Protein AF-A0A6C0DNF0-F1 (afdb_monomer)

Mean predicted aligned error: 6.74 Å

Foldseek 3Di:
DVVVVVVVVVVVVVVVVVVVVVVVVVVVVVVLVCLQPPKAAFDPVLCVVVVDGIDRVVVVCVVVVVVQVVVVQQPPVSQWGQAAPCLVLQVHDHRDIDGPVRVSVSVVNGRDD

Structure (mmCIF, N/CA/C/O backbone):
data_AF-A0A6C0DNF0-F1
#
_entry.id   AF-A0A6C0DNF0-F1
#
loop_
_atom_site.group_PDB
_atom_site.id
_atom_site.type_symbol
_atom_site.label_atom_id
_atom_site.label_alt_id
_atom_site.label_comp_id
_atom_site.l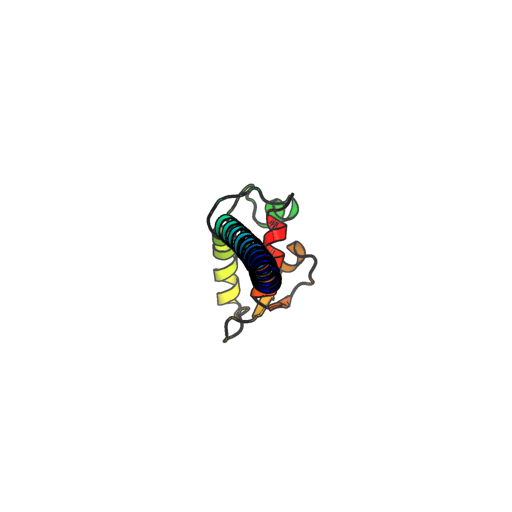abel_asym_id
_atom_site.label_entity_id
_atom_site.label_seq_id
_atom_site.pdbx_PDB_ins_code
_atom_site.Cartn_x
_atom_site.Cartn_y
_atom_site.Cartn_z
_atom_site.occupancy
_atom_site.B_iso_or_equiv
_atom_site.auth_seq_id
_atom_site.auth_comp_id
_atom_site.auth_asym_id
_atom_site.auth_atom_id
_atom_site.pdbx_PDB_model_num
ATOM 1 N N . MET A 1 1 ? 33.829 -8.213 -42.648 1.00 65.50 1 MET A N 1
ATOM 2 C CA . MET A 1 1 ? 33.446 -6.850 -42.214 1.00 65.50 1 MET A CA 1
ATOM 3 C C . MET A 1 1 ? 31.940 -6.759 -41.966 1.00 65.50 1 MET A C 1
ATOM 5 O O . MET A 1 1 ? 31.560 -6.373 -40.872 1.00 65.50 1 MET A O 1
ATOM 9 N N . GLU A 1 2 ? 31.092 -7.235 -42.884 1.00 77.88 2 GLU A N 1
ATOM 10 C CA . GLU A 1 2 ? 29.622 -7.274 -42.710 1.00 77.88 2 GLU A CA 1
ATOM 11 C C . GLU A 1 2 ? 29.136 -8.085 -41.496 1.00 77.88 2 GLU A C 1
ATOM 13 O O . GLU A 1 2 ? 28.321 -7.593 -40.725 1.00 77.88 2 GLU A O 1
ATOM 18 N N . GLN A 1 3 ? 29.686 -9.280 -41.244 1.00 78.19 3 GLN A N 1
ATOM 19 C CA . GLN A 1 3 ? 29.299 -10.083 -40.069 1.00 78.19 3 GLN A CA 1
ATOM 20 C C . GLN A 1 3 ? 29.643 -9.419 -38.724 1.00 78.19 3 GLN A C 1
ATOM 22 O O . GLN A 1 3 ? 28.953 -9.633 -37.732 1.00 78.19 3 GLN A O 1
ATOM 27 N N . LEU A 1 4 ? 30.715 -8.620 -38.677 1.00 79.00 4 LEU A N 1
ATOM 28 C CA . LEU A 1 4 ? 31.091 -7.857 -37.482 1.00 79.00 4 LEU A CA 1
ATOM 29 C C . LEU A 1 4 ? 30.128 -6.685 -37.260 1.00 79.00 4 LEU A C 1
ATOM 31 O O . LEU A 1 4 ? 29.721 -6.444 -36.128 1.00 79.00 4 LEU A O 1
ATOM 35 N N . LEU A 1 5 ? 29.716 -6.013 -38.338 1.00 79.94 5 LEU A N 1
ATOM 36 C CA . LEU A 1 5 ? 28.721 -4.939 -38.297 1.00 79.94 5 LEU A CA 1
ATOM 37 C C . LEU A 1 5 ? 27.336 -5.452 -37.879 1.00 79.94 5 LEU A C 1
ATOM 39 O O . LEU A 1 5 ? 26.699 -4.834 -37.033 1.00 79.94 5 LEU A O 1
ATOM 43 N N . GLN A 1 6 ? 26.898 -6.609 -38.385 1.00 81.81 6 GLN A N 1
ATOM 44 C CA . GLN 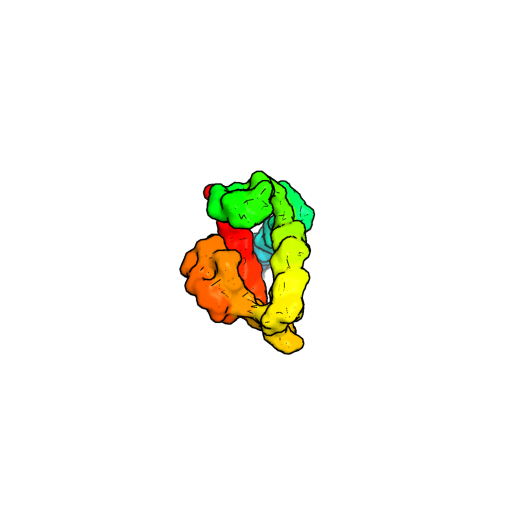A 1 6 ? 25.639 -7.236 -37.958 1.00 81.81 6 GLN A CA 1
ATOM 45 C C . GLN A 1 6 ? 25.653 -7.626 -36.476 1.00 81.81 6 GLN A C 1
ATOM 47 O O . GLN A 1 6 ? 24.694 -7.341 -35.764 1.00 81.81 6 GLN A O 1
ATOM 52 N N . LYS A 1 7 ? 26.750 -8.220 -35.986 1.00 81.06 7 LYS A N 1
ATOM 53 C CA . LYS A 1 7 ? 26.893 -8.552 -34.558 1.00 81.06 7 LYS A CA 1
ATOM 54 C C . LYS A 1 7 ? 26.900 -7.305 -33.672 1.00 81.06 7 LYS A C 1
ATOM 56 O O . LYS A 1 7 ? 26.272 -7.315 -32.620 1.00 81.06 7 LYS A O 1
ATOM 61 N N . ALA A 1 8 ? 27.574 -6.237 -34.099 1.00 80.94 8 ALA A N 1
ATOM 62 C CA . ALA A 1 8 ? 27.592 -4.970 -33.370 1.00 80.94 8 ALA A CA 1
ATOM 63 C C . ALA A 1 8 ? 26.210 -4.292 -33.344 1.00 80.94 8 ALA A C 1
ATOM 65 O O . ALA A 1 8 ? 25.807 -3.778 -32.305 1.00 80.94 8 ALA A O 1
ATOM 66 N N . SER A 1 9 ? 25.468 -4.335 -34.458 1.00 84.62 9 SER A N 1
ATOM 67 C CA . SER A 1 9 ? 24.098 -3.811 -34.539 1.00 84.62 9 SER A CA 1
ATOM 68 C C . SER A 1 9 ? 23.158 -4.564 -33.602 1.00 84.62 9 SER A C 1
ATOM 7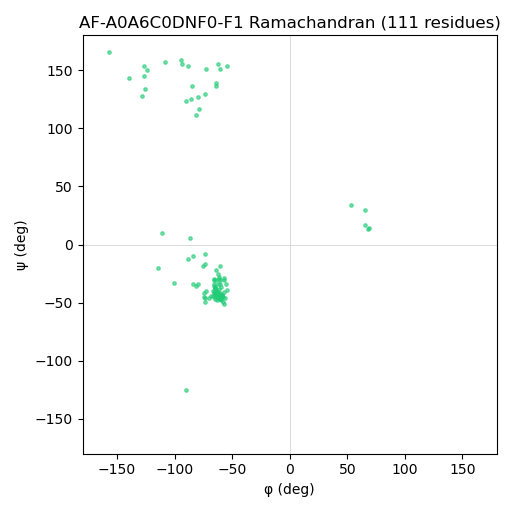0 O O . SER A 1 9 ? 22.449 -3.945 -32.816 1.00 84.62 9 SER A O 1
ATOM 72 N N . HIS A 1 10 ? 23.207 -5.897 -33.631 1.00 83.06 10 HIS A N 1
ATOM 73 C CA . HIS A 1 10 ? 22.383 -6.737 -32.769 1.00 83.06 10 HIS A CA 1
ATOM 74 C C . HIS A 1 10 ? 22.682 -6.505 -31.281 1.00 83.06 10 HIS A C 1
ATOM 76 O O . HIS A 1 10 ? 21.770 -6.274 -30.494 1.00 83.06 10 HIS A O 1
ATOM 82 N N . LEU A 1 11 ? 23.965 -6.451 -30.906 1.00 89.31 11 LEU A N 1
ATOM 83 C CA . LEU A 1 11 ? 24.370 -6.145 -29.533 1.00 89.31 11 LEU A CA 1
ATOM 84 C C . LEU A 1 11 ? 23.897 -4.748 -29.088 1.00 89.31 11 LEU A C 1
ATOM 86 O O . LEU A 1 11 ? 23.487 -4.566 -27.945 1.00 89.31 11 LEU A O 1
ATOM 90 N N . SER A 1 12 ? 23.930 -3.753 -29.981 1.00 89.94 12 SER A N 1
ATOM 91 C CA . SER A 1 12 ? 23.422 -2.409 -29.678 1.00 89.94 12 SER A CA 1
ATOM 92 C C . SER A 1 12 ? 21.913 -2.398 -29.432 1.00 89.94 12 SER A C 1
ATOM 94 O O . SER A 1 12 ? 21.446 -1.641 -28.580 1.00 89.94 12 SER A O 1
ATOM 96 N N . GLU A 1 13 ? 21.146 -3.201 -30.168 1.00 91.69 13 GLU A N 1
ATOM 97 C CA . GLU A 1 13 ? 19.702 -3.338 -29.960 1.00 91.69 13 GLU A CA 1
ATOM 98 C C . GLU A 1 13 ? 19.403 -3.997 -28.612 1.00 91.69 13 GLU A C 1
ATOM 100 O O . GLU A 1 13 ? 18.579 -3.487 -27.852 1.00 91.69 13 GLU A O 1
ATOM 105 N N . GLU A 1 14 ? 20.127 -5.064 -28.268 1.00 89.62 14 GLU A N 1
ATOM 106 C CA . GLU A 1 14 ? 19.999 -5.735 -26.972 1.00 89.62 14 GLU A CA 1
ATOM 107 C C . GLU A 1 14 ? 20.318 -4.789 -25.806 1.00 89.62 14 GLU A C 1
ATOM 109 O O . GLU A 1 14 ? 19.541 -4.690 -24.853 1.00 89.62 14 GLU A O 1
ATOM 114 N N . ILE A 1 15 ? 21.414 -4.027 -25.900 1.00 91.19 15 ILE A N 1
ATOM 115 C CA . ILE A 1 15 ? 21.784 -3.023 -24.891 1.00 91.19 15 ILE A CA 1
ATOM 116 C C . ILE A 1 15 ? 20.692 -1.955 -24.764 1.00 91.19 15 ILE A C 1
ATOM 118 O O . ILE A 1 15 ? 20.335 -1.570 -23.649 1.00 91.19 15 ILE A O 1
ATOM 122 N N . LEU A 1 16 ? 20.123 -1.491 -25.880 1.00 91.75 16 LEU A N 1
ATOM 123 C CA . LEU A 1 16 ? 19.048 -0.501 -25.857 1.00 91.75 16 LEU A CA 1
ATOM 124 C C . LEU A 1 16 ? 17.776 -1.056 -25.198 1.00 91.75 16 LEU A C 1
ATOM 126 O O . LEU A 1 16 ? 17.128 -0.348 -24.424 1.00 91.75 16 LEU A O 1
ATOM 130 N N . CYS A 1 17 ? 17.421 -2.311 -25.475 1.00 89.44 17 CYS A N 1
ATOM 131 C CA . CYS A 1 17 ? 16.302 -2.994 -24.828 1.00 89.44 17 CYS A CA 1
ATOM 132 C C . CYS A 1 17 ? 16.508 -3.104 -23.312 1.00 89.44 17 CYS A C 1
ATOM 134 O O . CYS A 1 17 ? 15.610 -2.744 -22.548 1.00 89.44 17 CYS A O 1
ATOM 136 N N . LEU A 1 18 ? 17.699 -3.517 -22.872 1.00 89.25 18 LEU A N 1
ATOM 137 C CA . LEU A 1 18 ? 18.040 -3.605 -21.450 1.00 89.25 18 LEU A CA 1
ATOM 138 C C . LEU A 1 18 ? 18.024 -2.234 -20.764 1.00 89.25 18 LEU A C 1
ATOM 140 O O . LEU A 1 18 ? 17.512 -2.112 -19.649 1.00 89.25 18 LEU A O 1
ATOM 144 N N . ALA A 1 19 ? 18.529 -1.192 -21.428 1.00 88.06 19 ALA A N 1
ATOM 145 C CA . ALA A 1 19 ? 18.521 0.169 -20.900 1.00 88.06 19 ALA A CA 1
ATOM 146 C C . ALA A 1 19 ? 17.091 0.699 -20.713 1.00 88.06 19 ALA A C 1
ATOM 148 O O . ALA A 1 19 ? 16.779 1.266 -19.667 1.00 88.06 19 ALA A O 1
ATOM 149 N N . LYS A 1 20 ? 16.197 0.460 -21.683 1.00 88.25 20 LYS A N 1
ATOM 150 C CA . LYS A 1 20 ? 14.777 0.839 -21.582 1.00 88.25 20 LYS A CA 1
ATOM 151 C C . LYS A 1 20 ? 14.063 0.102 -20.450 1.00 88.25 20 LYS A C 1
ATOM 153 O O . LYS A 1 20 ? 13.356 0.738 -19.675 1.00 88.25 20 LYS A O 1
ATOM 158 N N . ALA A 1 21 ? 14.273 -1.210 -20.327 1.00 87.19 21 ALA A N 1
ATOM 159 C CA . ALA A 1 21 ? 13.696 -1.999 -19.240 1.00 87.19 21 ALA A CA 1
ATOM 160 C C . ALA A 1 21 ? 14.185 -1.512 -17.865 1.00 87.19 21 ALA A C 1
ATOM 162 O O . ALA A 1 21 ? 13.383 -1.297 -16.960 1.00 87.19 21 ALA A O 1
ATOM 163 N N . SER A 1 22 ? 15.489 -1.256 -17.733 1.00 85.06 22 SER A N 1
ATOM 164 C CA . SER A 1 22 ? 16.083 -0.739 -16.492 1.00 85.06 22 SER A CA 1
ATOM 165 C C . SER A 1 22 ? 15.552 0.649 -16.133 1.00 85.06 22 SER A C 1
ATOM 167 O O . SER A 1 22 ? 15.286 0.923 -14.966 1.00 85.06 22 SER A O 1
ATOM 169 N N . TYR A 1 23 ? 15.366 1.519 -17.129 1.00 84.25 23 TYR A N 1
ATOM 170 C CA . TYR A 1 23 ? 14.789 2.845 -16.921 1.00 84.25 23 TYR A CA 1
ATOM 171 C C . TYR A 1 23 ? 13.328 2.772 -16.460 1.00 84.25 23 TYR A C 1
ATOM 173 O O . TYR A 1 23 ? 12.958 3.470 -15.522 1.00 84.25 23 TYR A O 1
ATOM 181 N N . SER A 1 24 ? 12.521 1.884 -17.051 1.00 83.94 24 SER A N 1
ATOM 182 C CA . SER A 1 24 ? 11.141 1.646 -16.604 1.00 83.94 24 SER A CA 1
ATOM 183 C C . SER A 1 24 ? 11.097 1.218 -15.137 1.00 83.94 24 SER A C 1
ATOM 185 O O . SER A 1 24 ? 10.399 1.837 -14.344 1.00 83.94 24 SER A O 1
ATOM 187 N N . LEU A 1 25 ? 11.914 0.230 -14.755 1.00 79.94 25 LEU A N 1
ATOM 188 C CA . LEU A 1 25 ? 12.002 -0.235 -13.367 1.00 79.94 25 LEU A CA 1
ATOM 189 C C . LEU A 1 25 ? 12.438 0.877 -12.405 1.00 79.94 25 LEU A C 1
ATOM 191 O O . LEU A 1 25 ? 11.974 0.932 -11.267 1.00 79.94 25 LEU A O 1
ATOM 195 N N . TYR A 1 26 ? 13.338 1.760 -12.845 1.00 83.25 26 TYR A N 1
ATOM 196 C CA . TYR A 1 26 ? 13.753 2.919 -12.061 1.00 83.25 26 TYR A CA 1
ATOM 197 C C . TYR A 1 26 ? 12.602 3.907 -11.840 1.00 83.25 26 TYR A C 1
ATOM 199 O O . TYR A 1 26 ? 12.407 4.350 -10.708 1.00 83.25 26 TYR A O 1
ATOM 207 N N . GLU A 1 27 ? 11.844 4.249 -12.884 1.00 84.00 27 GLU A N 1
ATOM 208 C CA . GLU A 1 27 ? 10.698 5.157 -12.755 1.00 84.00 27 GLU A CA 1
ATOM 209 C C . GLU A 1 27 ? 9.593 4.536 -11.887 1.00 84.00 27 GLU A C 1
ATOM 211 O O . GLU A 1 27 ? 9.094 5.215 -10.992 1.00 84.00 27 GLU A O 1
ATOM 216 N N . ASP A 1 28 ? 9.309 3.237 -12.032 1.00 79.56 28 ASP A N 1
ATOM 217 C CA . ASP A 1 28 ? 8.354 2.518 -11.175 1.00 79.56 28 ASP A CA 1
ATOM 218 C C . ASP A 1 28 ? 8.794 2.551 -9.701 1.00 79.56 28 ASP A C 1
ATOM 220 O O . ASP A 1 28 ? 8.010 2.866 -8.800 1.00 79.56 28 ASP A O 1
ATOM 224 N N . ALA A 1 29 ? 10.077 2.282 -9.434 1.00 79.44 29 ALA A N 1
ATOM 225 C CA . ALA A 1 29 ? 10.638 2.330 -8.085 1.00 79.44 29 ALA A CA 1
ATOM 226 C C . ALA A 1 29 ? 10.608 3.750 -7.497 1.00 79.44 29 ALA A C 1
ATOM 228 O O . ALA A 1 29 ? 10.371 3.934 -6.299 1.00 79.44 29 ALA A O 1
ATOM 229 N N . LYS A 1 30 ? 10.841 4.765 -8.331 1.00 82.38 30 LYS A N 1
ATOM 230 C CA . LYS A 1 30 ? 10.775 6.175 -7.949 1.00 82.38 30 LYS A CA 1
ATOM 231 C C . LYS A 1 30 ? 9.342 6.604 -7.643 1.00 82.38 30 LYS A C 1
ATOM 233 O O . LYS A 1 30 ? 9.135 7.245 -6.617 1.00 82.38 30 LYS A O 1
ATOM 238 N N . GLU A 1 31 ? 8.360 6.222 -8.458 1.00 81.19 31 GLU A N 1
ATOM 239 C CA . GLU A 1 31 ? 6.937 6.472 -8.192 1.00 81.19 31 GLU A CA 1
ATOM 240 C C . GLU A 1 31 ? 6.512 5.820 -6.871 1.00 81.19 31 GLU A C 1
ATOM 242 O O . GLU A 1 31 ? 5.951 6.487 -6.002 1.00 81.19 31 GLU A O 1
ATOM 247 N N . CYS A 1 32 ? 6.871 4.550 -6.668 1.00 80.69 32 CYS A N 1
ATOM 248 C CA . CYS A 1 32 ? 6.617 3.819 -5.427 1.00 80.69 32 CYS A CA 1
ATOM 249 C C . CYS A 1 32 ? 7.211 4.539 -4.205 1.00 80.69 32 CYS A C 1
ATOM 251 O O . CYS A 1 32 ? 6.542 4.734 -3.184 1.00 80.69 32 CYS A O 1
ATOM 253 N N . ARG A 1 33 ? 8.463 5.000 -4.313 1.00 83.19 33 ARG A N 1
ATOM 254 C CA . ARG A 1 33 ? 9.110 5.793 -3.262 1.00 83.19 33 ARG A CA 1
ATOM 255 C C . ARG A 1 33 ? 8.357 7.096 -3.001 1.00 83.19 33 ARG A C 1
ATOM 257 O O . ARG A 1 33 ? 8.116 7.420 -1.841 1.00 83.19 33 ARG A O 1
ATOM 264 N N . ASN A 1 34 ? 7.975 7.818 -4.050 1.00 87.88 34 ASN A N 1
ATOM 265 C CA . ASN A 1 34 ? 7.282 9.095 -3.926 1.00 87.88 34 ASN A CA 1
ATOM 266 C C . ASN A 1 34 ? 5.906 8.928 -3.276 1.00 87.88 34 ASN A C 1
ATOM 268 O O . ASN A 1 34 ? 5.557 9.716 -2.406 1.00 87.88 34 ASN A O 1
ATOM 272 N N . LEU A 1 35 ? 5.145 7.887 -3.618 1.00 87.25 35 LEU A N 1
ATOM 273 C CA . LEU A 1 35 ? 3.870 7.579 -2.958 1.00 87.25 35 LEU A CA 1
ATOM 274 C C . LEU A 1 35 ? 4.056 7.189 -1.485 1.00 87.25 35 LEU A C 1
ATOM 276 O O . LEU A 1 35 ? 3.196 7.463 -0.645 1.00 87.25 35 LEU A O 1
ATOM 280 N N . TYR A 1 36 ? 5.194 6.574 -1.150 1.00 89.19 36 TYR A N 1
ATOM 281 C CA . TYR A 1 36 ? 5.530 6.251 0.231 1.00 89.19 36 TYR A CA 1
ATOM 282 C C . TYR A 1 36 ? 5.859 7.487 1.070 1.00 89.19 36 TYR A C 1
ATOM 284 O O . TYR A 1 36 ? 5.355 7.603 2.186 1.00 89.19 36 TYR A O 1
ATOM 292 N N . THR A 1 37 ? 6.683 8.405 0.556 1.00 89.50 37 THR A N 1
ATOM 293 C CA . THR A 1 37 ? 7.226 9.519 1.352 1.00 89.50 37 THR A CA 1
ATOM 294 C C . THR A 1 37 ? 6.518 10.854 1.157 1.00 89.50 37 THR A C 1
ATOM 296 O O . THR A 1 37 ? 6.455 11.646 2.094 1.00 89.50 37 THR A O 1
ATOM 299 N N . GLU A 1 38 ? 6.015 11.141 -0.039 1.00 93.00 38 GLU A N 1
ATOM 300 C CA . GLU A 1 38 ? 5.416 12.435 -0.374 1.00 93.00 38 GLU A CA 1
ATOM 301 C C . GLU A 1 38 ? 3.900 12.415 -0.164 1.00 93.00 38 GLU A C 1
ATOM 303 O O . GLU A 1 38 ? 3.259 11.366 -0.166 1.00 93.00 38 GLU A O 1
ATOM 308 N N . THR A 1 39 ? 3.320 13.590 0.067 1.00 93.75 39 THR A N 1
ATOM 309 C CA . THR A 1 39 ? 1.882 13.732 0.308 1.00 93.75 39 THR A CA 1
ATOM 310 C C . THR A 1 39 ? 1.133 13.852 -1.012 1.00 93.75 39 THR A C 1
ATOM 312 O O . THR A 1 39 ? 1.410 14.757 -1.795 1.00 93.75 39 THR A O 1
ATOM 315 N N . HIS A 1 40 ? 0.140 12.986 -1.213 1.00 93.94 40 HIS A N 1
ATOM 316 C CA . HIS A 1 40 ? -0.674 12.915 -2.426 1.00 93.94 40 HIS A CA 1
ATOM 317 C C . HIS A 1 40 ? -2.168 12.981 -2.093 1.00 93.94 40 HIS A C 1
ATOM 319 O O . HIS A 1 40 ? -2.571 12.606 -0.985 1.00 93.94 40 HIS A O 1
ATOM 325 N N . PRO A 1 41 ? -3.012 13.452 -3.025 1.00 94.50 41 PRO A N 1
ATOM 326 C CA . PRO A 1 41 ? -4.456 13.414 -2.854 1.00 94.50 41 PRO A CA 1
ATOM 327 C C . PRO A 1 41 ? -4.971 11.976 -2.774 1.00 94.50 41 PRO A C 1
ATOM 329 O O . PRO A 1 41 ? -4.579 11.112 -3.551 1.00 94.50 41 PRO A O 1
ATOM 332 N N . LEU A 1 42 ? -5.887 11.741 -1.836 1.00 95.00 42 LEU A N 1
ATOM 333 C CA . LEU A 1 42 ? -6.540 10.445 -1.660 1.00 95.00 42 LEU A CA 1
ATOM 334 C C . LEU A 1 42 ? -7.803 10.316 -2.525 1.00 95.00 42 LEU A C 1
ATOM 336 O O . LEU A 1 42 ? -8.489 11.308 -2.815 1.00 95.00 42 LEU A O 1
ATOM 340 N N . THR A 1 4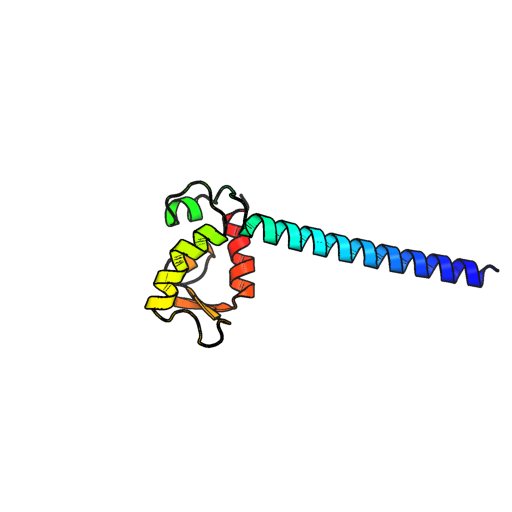3 ? -8.164 9.082 -2.878 1.00 94.56 43 THR A N 1
ATOM 341 C CA . THR A 1 43 ? -9.470 8.773 -3.480 1.00 94.56 43 THR A CA 1
ATOM 342 C C . THR A 1 43 ? -10.616 9.106 -2.514 1.00 94.56 43 THR A C 1
ATOM 344 O O . THR A 1 43 ? -10.414 9.117 -1.298 1.00 94.56 43 THR A O 1
ATOM 347 N N . PRO A 1 44 ? -11.847 9.368 -2.998 1.00 94.69 44 PRO A N 1
ATOM 348 C CA . PRO A 1 44 ? -12.979 9.699 -2.127 1.00 94.69 44 PRO A CA 1
ATOM 349 C C . PRO A 1 44 ? -13.245 8.666 -1.022 1.00 94.69 44 PRO A C 1
ATOM 351 O O . PRO A 1 44 ? -13.524 9.048 0.113 1.00 94.69 44 PRO A O 1
ATOM 354 N N . ALA A 1 45 ? -13.102 7.372 -1.328 1.00 93.12 45 ALA A N 1
ATOM 355 C CA . ALA A 1 45 ? -13.262 6.299 -0.348 1.00 93.12 45 ALA A CA 1
ATOM 356 C C . ALA A 1 45 ? -12.180 6.357 0.744 1.00 93.12 45 ALA A C 1
ATOM 358 O O . ALA A 1 45 ? -12.495 6.309 1.931 1.00 93.12 45 ALA A O 1
ATOM 359 N N . ALA A 1 46 ? -10.915 6.548 0.356 1.00 94.50 46 ALA A N 1
ATOM 360 C CA . ALA A 1 46 ? -9.815 6.698 1.304 1.00 94.50 46 ALA A CA 1
ATOM 361 C C . ALA A 1 46 ? -9.955 7.975 2.15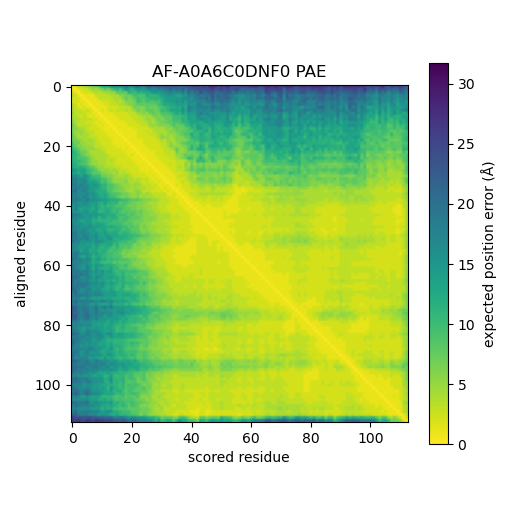3 1.00 94.50 46 ALA A C 1
ATOM 363 O O . ALA A 1 46 ? -9.720 7.936 3.358 1.00 94.50 46 ALA A O 1
ATOM 364 N N . LYS A 1 47 ? -10.419 9.087 1.564 1.00 95.25 47 LYS A N 1
ATOM 365 C CA . LYS A 1 47 ? -10.727 10.327 2.299 1.00 95.25 47 LYS A CA 1
ATOM 366 C C . LYS A 1 47 ? -11.792 10.107 3.367 1.00 95.25 47 LYS A C 1
ATOM 368 O O . LYS A 1 47 ? -11.629 10.573 4.489 1.00 95.25 47 LYS A O 1
ATOM 373 N N . ALA A 1 48 ? -12.867 9.398 3.020 1.00 94.25 48 ALA A N 1
ATOM 374 C CA . ALA A 1 48 ? -13.947 9.092 3.951 1.00 94.25 48 ALA A CA 1
ATOM 375 C C . ALA A 1 48 ? -13.477 8.192 5.105 1.00 94.25 48 ALA A C 1
ATOM 377 O O . ALA A 1 48 ? -13.892 8.402 6.239 1.00 94.25 48 ALA A O 1
ATOM 378 N N . PHE A 1 49 ? -12.589 7.232 4.826 1.00 94.00 49 PHE A N 1
ATOM 379 C CA . PHE A 1 49 ? -12.059 6.314 5.834 1.00 94.00 49 PHE A CA 1
ATOM 380 C C . PHE A 1 49 ? -11.043 6.977 6.776 1.00 94.00 49 PHE A C 1
ATOM 382 O O . PHE A 1 49 ? -11.161 6.862 7.991 1.00 94.00 49 PHE A O 1
ATOM 389 N N . PHE A 1 50 ? -10.053 7.691 6.232 1.00 93.50 50 PHE A N 1
ATOM 390 C CA . PHE A 1 50 ? -8.973 8.288 7.029 1.00 93.50 50 PHE A CA 1
ATOM 391 C C . PHE A 1 50 ? -9.292 9.693 7.558 1.00 93.50 50 PHE A C 1
ATOM 393 O O . PHE A 1 50 ? -8.552 10.214 8.389 1.00 93.50 50 PHE A O 1
ATOM 400 N N . GLY A 1 51 ? -10.353 10.341 7.067 1.00 94.62 51 GLY A N 1
ATOM 401 C CA . GLY A 1 51 ? -10.735 11.697 7.476 1.00 94.62 51 GLY A CA 1
ATOM 402 C C . GLY A 1 51 ? -9.769 12.797 7.018 1.00 94.62 51 GLY A C 1
ATOM 403 O O . GLY A 1 51 ? -9.839 13.921 7.511 1.00 94.62 51 GLY A O 1
ATOM 404 N N . VAL A 1 52 ? -8.864 12.497 6.080 1.00 94.50 52 VAL A N 1
ATOM 405 C CA . VAL A 1 52 ? -7.870 13.439 5.545 1.00 94.50 52 VAL A CA 1
ATOM 406 C C . VAL A 1 52 ? -7.944 13.504 4.025 1.00 94.50 52 VAL A C 1
ATOM 408 O O . VAL A 1 52 ? -8.202 12.509 3.356 1.00 94.50 52 VAL A O 1
ATOM 411 N N . SER A 1 53 ? -7.702 14.688 3.460 1.00 94.19 53 SER A N 1
ATOM 412 C CA . SER A 1 53 ? -7.769 14.893 2.006 1.00 94.19 53 SER A CA 1
ATOM 413 C C . SER A 1 53 ? -6.524 14.404 1.266 1.00 94.19 53 SER A C 1
ATOM 415 O O . SER A 1 53 ? -6.630 13.955 0.123 1.00 94.19 53 SER A O 1
ATOM 417 N N . ASN A 1 54 ? -5.358 14.518 1.903 1.00 95.19 54 ASN A N 1
ATOM 418 C CA . ASN A 1 54 ? -4.062 14.171 1.334 1.00 95.19 54 ASN A CA 1
ATOM 419 C C . ASN A 1 54 ? -3.217 13.465 2.398 1.00 95.19 54 ASN A C 1
ATOM 421 O O . ASN A 1 54 ? -3.270 13.847 3.568 1.00 95.19 54 ASN A O 1
ATOM 425 N N . ALA A 1 55 ? -2.428 12.477 1.992 1.00 95.44 55 ALA A N 1
ATOM 426 C CA . ALA A 1 55 ? -1.493 11.770 2.863 1.00 95.44 55 ALA A CA 1
ATOM 427 C C . ALA A 1 55 ? -0.371 11.130 2.034 1.00 95.44 55 ALA A C 1
ATOM 429 O O . ALA A 1 55 ? -0.491 11.014 0.817 1.00 95.44 55 ALA A O 1
ATOM 430 N N . SER A 1 56 ? 0.708 10.700 2.685 1.00 95.38 56 SER A N 1
ATOM 431 C CA . SER A 1 56 ? 1.630 9.709 2.119 1.00 95.38 56 SER A CA 1
ATOM 432 C C . SER A 1 56 ? 1.238 8.311 2.595 1.00 95.38 56 SER A C 1
ATOM 434 O O . SER A 1 56 ? 0.590 8.169 3.639 1.00 95.38 56 SER A O 1
ATOM 436 N N . LEU A 1 57 ? 1.654 7.256 1.887 1.00 93.62 57 LEU A N 1
ATOM 437 C CA . LEU A 1 57 ? 1.408 5.889 2.361 1.00 93.62 57 LEU A CA 1
ATOM 438 C C . LEU A 1 57 ? 2.080 5.636 3.719 1.00 93.62 57 LEU A C 1
ATOM 440 O O . LEU A 1 57 ? 1.504 4.951 4.562 1.00 93.62 57 LEU A O 1
ATOM 444 N N . GLN A 1 58 ? 3.246 6.234 3.982 1.00 94.75 58 GLN A N 1
ATOM 445 C CA . GLN A 1 58 ? 3.877 6.168 5.300 1.00 94.75 58 GLN A CA 1
ATOM 446 C C . GLN A 1 58 ? 2.960 6.718 6.401 1.00 94.75 58 GLN A C 1
ATOM 448 O O . GLN A 1 58 ? 2.820 6.079 7.444 1.00 94.75 58 GLN A O 1
ATOM 453 N N . THR A 1 59 ? 2.314 7.867 6.180 1.00 94.88 59 THR A N 1
ATOM 454 C CA . THR A 1 59 ? 1.378 8.451 7.150 1.00 94.88 59 THR A CA 1
ATOM 455 C C . THR A 1 59 ? 0.160 7.556 7.361 1.00 94.88 59 THR A C 1
ATOM 457 O O . THR A 1 59 ? -0.224 7.322 8.503 1.00 94.88 59 THR A O 1
ATOM 460 N N . LEU A 1 60 ? -0.415 6.999 6.290 1.00 94.31 60 LEU A N 1
ATOM 461 C CA . LEU A 1 60 ? -1.541 6.064 6.411 1.00 94.31 60 LEU A CA 1
ATOM 462 C C . LEU A 1 60 ? -1.155 4.816 7.218 1.00 94.31 60 LEU A C 1
ATOM 464 O O . LEU A 1 60 ? -1.891 4.390 8.105 1.00 94.31 60 LEU A O 1
ATOM 468 N N . LEU A 1 61 ? 0.033 4.259 6.974 1.00 92.88 61 LEU A N 1
ATOM 469 C CA . LEU A 1 61 ? 0.531 3.109 7.727 1.00 92.88 61 LEU A CA 1
ATOM 470 C C . LEU A 1 61 ? 0.791 3.438 9.194 1.00 92.88 61 LEU A C 1
ATOM 472 O O . LEU A 1 61 ? 0.533 2.600 10.050 1.00 92.88 61 LEU A O 1
ATOM 476 N N . GLN A 1 62 ? 1.262 4.643 9.513 1.00 94.12 62 GLN A N 1
ATOM 477 C CA . GLN A 1 62 ? 1.422 5.077 10.903 1.00 94.12 62 GLN A CA 1
ATOM 478 C C . GLN A 1 62 ? 0.092 5.110 11.668 1.00 94.12 62 GLN A C 1
ATOM 480 O O . GLN A 1 62 ? 0.105 4.901 12.879 1.00 94.12 62 GLN A O 1
ATOM 485 N N . VAL A 1 63 ? -1.034 5.315 10.975 1.00 92.88 63 VAL A N 1
ATOM 486 C CA . VAL A 1 63 ? -2.378 5.227 11.566 1.00 92.88 63 VAL A CA 1
ATOM 487 C C . VAL A 1 63 ? -2.780 3.770 11.811 1.00 92.88 63 VAL A C 1
ATOM 489 O O . VAL A 1 63 ? -3.255 3.451 12.896 1.00 92.88 63 VAL A O 1
ATOM 492 N N . CYS A 1 64 ? -2.562 2.871 10.846 1.00 92.81 64 CYS A N 1
ATOM 493 C CA . CYS A 1 64 ? -3.039 1.485 10.945 1.00 92.81 64 CYS A CA 1
ATOM 494 C C . CYS A 1 64 ? -2.132 0.561 11.781 1.00 92.81 64 CYS A C 1
ATOM 496 O O . CYS A 1 64 ? -2.613 -0.335 12.476 1.00 92.81 64 CYS A O 1
ATOM 498 N N . LEU A 1 65 ? -0.810 0.757 11.716 1.00 93.06 65 LEU A N 1
ATOM 499 C CA . LEU A 1 65 ? 0.181 -0.139 12.323 1.00 93.06 65 LEU A CA 1
ATOM 500 C C . LEU A 1 65 ? 0.009 -0.352 13.837 1.00 93.06 65 LEU A C 1
ATOM 502 O O . LEU A 1 65 ? 0.210 -1.489 14.267 1.00 93.06 65 LEU A O 1
ATOM 506 N N . PRO A 1 66 ? -0.313 0.666 14.663 1.00 94.75 66 PRO A N 1
ATOM 507 C CA . PRO A 1 66 ? -0.545 0.463 16.091 1.00 94.75 66 PRO A CA 1
ATOM 508 C C . PRO A 1 66 ? -1.655 -0.558 16.358 1.00 94.75 66 PRO A C 1
ATOM 510 O O . PRO A 1 66 ? -1.409 -1.546 17.049 1.00 94.75 66 PRO A O 1
ATOM 513 N N . THR A 1 67 ? -2.817 -0.383 15.725 1.00 93.69 67 THR A N 1
ATOM 514 C CA . THR A 1 67 ? -3.964 -1.294 15.844 1.00 93.69 67 THR A CA 1
ATOM 515 C C . THR A 1 67 ? -3.619 -2.693 15.346 1.00 93.69 67 THR A C 1
ATOM 517 O O . THR A 1 67 ? -3.887 -3.680 16.023 1.00 93.69 67 THR A O 1
ATOM 520 N N . TRP A 1 68 ? -2.946 -2.808 14.197 1.00 94.94 68 TRP A N 1
ATOM 521 C CA . TRP A 1 68 ? -2.542 -4.115 13.671 1.00 94.94 68 TRP A CA 1
ATOM 522 C C . TRP A 1 68 ? -1.580 -4.868 14.592 1.00 94.94 68 TRP A C 1
ATOM 524 O O . TRP A 1 68 ? -1.622 -6.097 14.644 1.00 94.94 68 TRP A O 1
ATOM 534 N N . LYS A 1 69 ? -0.705 -4.155 15.308 1.00 93.38 69 LYS A N 1
ATOM 535 C CA . LYS A 1 69 ? 0.209 -4.756 16.286 1.00 93.38 69 LYS A CA 1
ATOM 536 C C . LYS A 1 69 ? -0.518 -5.180 17.554 1.00 93.38 69 LYS A C 1
ATOM 538 O O . LYS A 1 69 ? -0.279 -6.287 18.027 1.00 93.38 69 LYS A O 1
ATOM 543 N N . GLU A 1 70 ? -1.379 -4.316 18.085 1.00 96.00 70 GLU A N 1
ATOM 544 C CA . GLU A 1 70 ? -2.176 -4.593 19.284 1.00 96.00 70 GLU A CA 1
ATOM 545 C C . GLU A 1 70 ? -3.057 -5.832 19.089 1.00 96.00 70 GLU A C 1
ATOM 547 O O . GLU A 1 70 ? -3.077 -6.727 19.931 1.00 96.00 70 GLU A O 1
ATOM 552 N N . GLU A 1 71 ? -3.691 -5.935 17.924 1.00 95.25 71 GLU A N 1
ATOM 553 C CA . GLU A 1 71 ? -4.570 -7.047 17.568 1.00 95.25 71 GLU A CA 1
ATOM 554 C C . GLU A 1 71 ? -3.845 -8.252 16.944 1.00 95.25 71 GLU A C 1
ATOM 556 O O . GLU A 1 71 ? -4.490 -9.196 16.495 1.00 95.25 71 GLU A O 1
ATOM 561 N N . GLN A 1 72 ? -2.508 -8.236 16.884 1.00 95.81 72 GLN A N 1
ATOM 562 C CA . GLN A 1 72 ? -1.696 -9.319 16.306 1.00 95.81 72 GLN A CA 1
ATOM 563 C C . GLN A 1 72 ? -2.101 -9.705 14.868 1.00 95.81 72 GLN A C 1
ATOM 565 O O . GLN A 1 72 ? -1.990 -10.859 14.456 1.00 95.81 72 GLN A O 1
ATOM 570 N N . ARG A 1 73 ? -2.545 -8.727 14.071 1.00 95.44 73 ARG A N 1
ATOM 571 C CA . ARG A 1 73 ? -2.956 -8.920 12.670 1.00 95.44 73 ARG A CA 1
ATOM 572 C C . ARG A 1 73 ? -1.775 -9.137 11.725 1.00 95.44 73 ARG A C 1
ATOM 574 O O . ARG A 1 73 ? -1.962 -9.584 10.598 1.00 95.44 73 ARG A O 1
ATOM 581 N N . ILE A 1 74 ? -0.560 -8.800 12.154 1.00 95.50 74 ILE A N 1
ATOM 582 C CA . ILE A 1 74 ? 0.666 -9.005 11.379 1.00 95.50 74 ILE A CA 1
ATOM 583 C C . ILE A 1 74 ? 1.226 -10.382 11.730 1.00 95.50 74 ILE A C 1
ATOM 585 O O . ILE A 1 74 ? 1.512 -10.664 12.892 1.00 95.50 74 ILE A O 1
ATOM 589 N N . SER A 1 75 ? 1.413 -11.228 10.718 1.00 94.38 75 SER A N 1
ATOM 590 C CA . SER A 1 75 ? 2.046 -12.540 10.896 1.00 94.38 75 SER A CA 1
ATOM 591 C C . SER A 1 75 ? 3.425 -12.438 11.574 1.00 94.38 75 SER A C 1
ATOM 593 O O . SER A 1 75 ? 4.122 -11.437 11.398 1.00 94.38 75 SER A O 1
ATOM 595 N N . PRO A 1 76 ? 3.897 -13.489 12.275 1.00 91.94 76 PRO A N 1
ATOM 596 C CA . PRO A 1 76 ? 5.210 -13.475 12.932 1.00 91.94 76 PRO A CA 1
ATOM 597 C C . PRO A 1 76 ? 6.387 -13.192 11.989 1.00 91.94 76 PRO A C 1
ATOM 599 O O . PRO A 1 76 ? 7.405 -12.648 12.407 1.00 91.94 76 PRO A O 1
ATOM 602 N N . THR A 1 77 ? 6.255 -13.557 10.711 1.00 91.62 77 THR A N 1
ATOM 603 C CA . THR A 1 77 ? 7.256 -13.299 9.665 1.00 91.62 77 THR A CA 1
ATOM 604 C C . THR A 1 77 ? 7.139 -11.903 9.053 1.00 91.62 77 THR A C 1
ATOM 606 O O . THR A 1 77 ? 7.994 -11.512 8.263 1.00 91.62 77 THR A O 1
ATOM 609 N N . GLY A 1 78 ? 6.069 -11.164 9.362 1.00 89.00 78 GLY A N 1
ATOM 610 C CA . GLY A 1 78 ? 5.731 -9.898 8.721 1.00 89.00 78 GLY A CA 1
ATOM 611 C C . GLY A 1 78 ? 5.314 -10.043 7.257 1.00 89.00 78 GLY A C 1
ATOM 612 O O . GLY A 1 78 ? 5.281 -9.048 6.545 1.00 89.00 78 GLY A O 1
ATOM 613 N N . ARG A 1 79 ? 5.038 -11.267 6.783 1.00 91.81 79 ARG A N 1
ATOM 614 C CA . ARG A 1 79 ? 4.761 -11.553 5.368 1.00 91.81 79 ARG A CA 1
ATOM 615 C C . ARG A 1 79 ? 3.312 -11.301 4.977 1.00 91.81 79 ARG A C 1
ATOM 617 O O . ARG A 1 79 ? 3.046 -10.899 3.849 1.00 91.81 79 ARG A O 1
ATOM 624 N N . THR A 1 80 ? 2.395 -11.555 5.899 1.00 95.56 80 THR A N 1
ATOM 625 C CA . THR A 1 80 ? 0.963 -11.326 5.728 1.00 95.56 80 THR A CA 1
ATOM 626 C C . THR A 1 80 ? 0.416 -10.412 6.816 1.00 95.56 80 THR A C 1
ATOM 628 O O . THR A 1 80 ? 0.929 -10.393 7.944 1.00 95.56 80 THR A O 1
ATOM 631 N N . ILE A 1 81 ? -0.620 -9.660 6.454 1.00 95.50 81 ILE A N 1
ATOM 632 C CA . ILE A 1 81 ? -1.381 -8.766 7.325 1.00 95.50 81 ILE A CA 1
ATOM 633 C C . ILE A 1 81 ? -2.860 -9.119 7.167 1.00 95.50 81 ILE A C 1
ATOM 635 O O . ILE A 1 81 ? 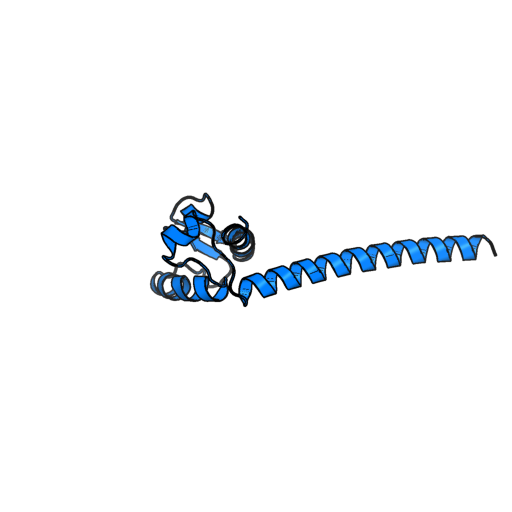-3.367 -9.153 6.045 1.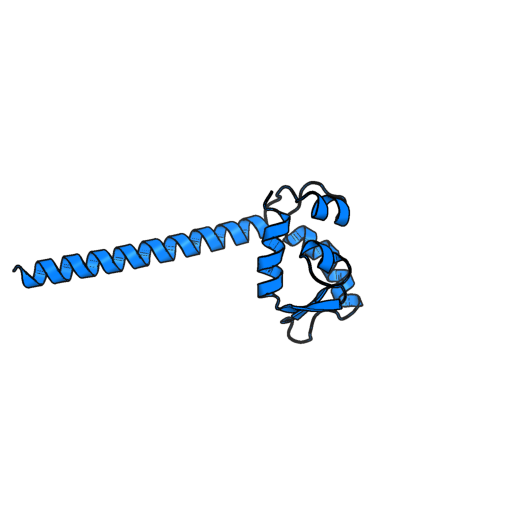00 95.50 81 ILE A O 1
ATOM 639 N N . ARG A 1 82 ? -3.553 -9.356 8.279 1.00 96.38 82 ARG A N 1
ATOM 640 C CA . ARG A 1 82 ? -5.009 -9.487 8.314 1.00 96.38 82 ARG A CA 1
ATOM 641 C C . ARG A 1 82 ? -5.647 -8.107 8.265 1.00 96.38 82 ARG A C 1
ATOM 643 O O . ARG A 1 82 ? -5.439 -7.308 9.175 1.00 96.38 82 ARG A O 1
ATOM 650 N N . LEU A 1 83 ? -6.409 -7.815 7.220 1.00 94.62 83 LEU A N 1
ATOM 651 C CA . LEU A 1 83 ? -7.068 -6.519 7.071 1.00 94.62 83 LEU A CA 1
ATOM 652 C C . LEU A 1 83 ? -8.409 -6.498 7.807 1.00 94.62 83 LEU A C 1
ATOM 654 O O . LEU A 1 83 ? -9.188 -7.442 7.717 1.00 94.62 83 LEU A O 1
ATOM 658 N N . GLY A 1 84 ? -8.687 -5.411 8.520 1.00 93.81 84 GLY A N 1
ATOM 659 C CA . GLY A 1 84 ? -9.973 -5.153 9.164 1.00 93.81 84 GLY A CA 1
ATOM 660 C C . GLY A 1 84 ? -10.932 -4.400 8.245 1.00 93.81 84 GLY A C 1
ATOM 661 O O . GLY A 1 84 ? -11.215 -4.817 7.124 1.00 93.81 84 GLY A O 1
ATOM 662 N N . GLU A 1 85 ? -11.451 -3.269 8.718 1.00 92.25 85 GLU A N 1
ATOM 663 C CA . GLU A 1 85 ? -12.389 -2.438 7.954 1.00 92.25 85 GLU A CA 1
ATOM 664 C C . GLU A 1 85 ? -11.759 -1.804 6.712 1.00 92.25 85 GLU A C 1
ATOM 666 O O . GLU A 1 85 ? -12.428 -1.620 5.691 1.00 92.25 85 GLU A O 1
ATOM 671 N N . GLU A 1 86 ? -10.455 -1.547 6.774 1.00 92.38 86 GLU A N 1
ATOM 672 C CA . GLU A 1 86 ? -9.647 -1.033 5.678 1.00 92.38 86 GLU A CA 1
ATOM 673 C C . GLU A 1 86 ? -9.623 -1.969 4.459 1.00 92.38 86 GLU A C 1
ATOM 675 O O . GLU A 1 86 ? -9.339 -1.513 3.356 1.00 92.38 86 GLU A O 1
ATOM 680 N N . ALA A 1 87 ? -9.984 -3.252 4.613 1.00 93.06 87 ALA A N 1
ATOM 681 C CA . ALA A 1 87 ? -10.123 -4.196 3.500 1.00 93.06 87 ALA A CA 1
ATOM 682 C C . ALA A 1 87 ? -11.092 -3.684 2.416 1.00 93.06 87 ALA A C 1
ATOM 684 O O . ALA A 1 87 ? -10.861 -3.875 1.218 1.00 93.06 87 ALA A O 1
ATOM 685 N N . SER A 1 88 ? -12.134 -2.958 2.837 1.00 92.38 88 SER A N 1
ATOM 686 C CA . SER A 1 88 ? -13.143 -2.378 1.945 1.00 92.38 88 SER A CA 1
ATOM 687 C C . SER A 1 88 ? -12.563 -1.362 0.955 1.00 92.38 88 SER A C 1
ATOM 689 O O . SER A 1 88 ? -13.037 -1.280 -0.178 1.00 92.38 88 SER A O 1
ATOM 691 N N . LEU A 1 89 ? -11.486 -0.656 1.325 1.00 91.94 89 LEU A N 1
ATOM 692 C CA . LEU A 1 89 ? -10.785 0.285 0.442 1.00 91.94 89 LEU A CA 1
ATOM 693 C C . LEU A 1 89 ? -10.156 -0.406 -0.771 1.00 91.94 89 LEU A C 1
ATOM 695 O O . LEU A 1 89 ? -9.898 0.237 -1.787 1.00 91.94 89 LEU A O 1
ATOM 699 N N . PHE A 1 90 ? -9.922 -1.713 -0.668 1.00 90.62 90 PHE A N 1
ATOM 700 C CA . PHE A 1 90 ? -9.270 -2.524 -1.689 1.00 90.62 90 PHE A CA 1
ATOM 701 C C . PHE A 1 90 ? -10.219 -3.521 -2.364 1.00 90.62 90 PHE A C 1
ATOM 703 O O . PHE A 1 90 ? -9.747 -4.415 -3.080 1.00 90.62 90 PHE A O 1
ATOM 710 N N . GLY A 1 91 ? -11.529 -3.398 -2.108 1.00 89.69 91 GLY A N 1
ATOM 711 C CA . GLY A 1 91 ? -12.553 -4.320 -2.602 1.00 89.69 91 GLY A CA 1
ATOM 712 C C . GLY A 1 91 ? -12.427 -5.734 -2.030 1.00 89.69 91 GLY A C 1
ATOM 713 O O . GLY A 1 91 ? -12.746 -6.696 -2.723 1.00 89.69 91 GLY A O 1
ATOM 714 N N . LEU A 1 92 ? -11.902 -5.869 -0.810 1.00 90.38 92 LEU A N 1
ATOM 715 C CA . LEU A 1 92 ? -11.734 -7.145 -0.118 1.00 90.38 92 LEU A CA 1
ATOM 716 C C . LEU A 1 92 ? -12.727 -7.272 1.039 1.00 90.38 92 LEU A C 1
ATOM 718 O O . LEU A 1 92 ? -13.211 -6.276 1.581 1.00 90.38 92 LEU A O 1
ATOM 722 N N . GLU A 1 93 ? -13.002 -8.511 1.437 1.00 91.06 93 GLU A N 1
ATOM 723 C CA . GLU A 1 93 ? -13.789 -8.799 2.633 1.00 91.06 93 GLU A CA 1
ATOM 724 C C . GLU A 1 93 ? -12.979 -8.503 3.904 1.00 91.06 93 GLU A C 1
ATOM 726 O O . GLU A 1 93 ? -11.746 -8.595 3.918 1.00 91.06 93 GLU A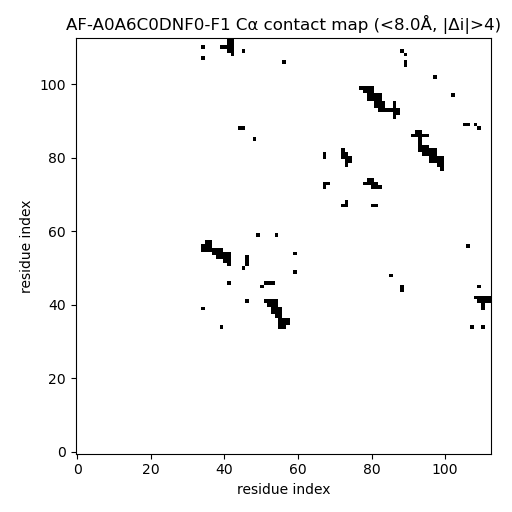 O 1
ATOM 731 N N . LYS A 1 94 ? -13.674 -8.147 4.990 1.00 89.50 94 LYS A N 1
ATOM 732 C CA . LYS A 1 94 ? -13.042 -7.972 6.304 1.00 89.50 94 LYS A CA 1
ATOM 733 C C . LYS A 1 94 ? -12.401 -9.289 6.752 1.00 89.50 94 LYS A C 1
ATOM 735 O O . LYS A 1 94 ? -12.874 -10.362 6.400 1.00 89.50 94 LYS A O 1
ATOM 740 N N . GLU A 1 95 ? -11.340 -9.182 7.542 1.00 91.12 95 GLU A N 1
ATOM 741 C CA . GLU A 1 95 ? -10.556 -10.308 8.069 1.00 91.12 95 GLU A CA 1
ATOM 742 C C . GLU A 1 95 ? -9.805 -11.122 6.999 1.00 91.12 95 GLU A C 1
ATOM 744 O O . GLU A 1 95 ? -9.312 -12.215 7.275 1.00 91.12 95 GLU A O 1
ATOM 749 N N . THR A 1 96 ? -9.640 -10.568 5.792 1.00 93.38 96 THR A N 1
ATOM 750 C CA . THR A 1 96 ? -8.821 -11.180 4.737 1.00 93.38 96 THR A CA 1
ATOM 751 C C . THR A 1 96 ? -7.331 -11.037 5.053 1.00 93.38 96 THR A C 1
ATOM 753 O O . THR A 1 96 ? -6.840 -9.931 5.291 1.00 93.38 96 THR A O 1
ATOM 756 N N . ASP A 1 97 ? -6.592 -12.146 4.988 1.00 94.81 97 ASP A N 1
ATOM 757 C CA . ASP A 1 97 ? -5.129 -12.150 5.049 1.00 94.81 97 ASP A CA 1
ATOM 758 C C . ASP A 1 97 ? -4.533 -11.767 3.686 1.00 94.81 97 ASP A C 1
ATOM 760 O O . ASP A 1 97 ? -4.848 -12.370 2.659 1.00 94.81 97 ASP A O 1
ATOM 764 N N . VAL A 1 98 ? -3.648 -10.769 3.671 1.00 94.75 98 VAL A N 1
ATOM 765 C CA . VAL A 1 98 ? -3.028 -10.247 2.445 1.00 94.75 98 VAL A CA 1
ATOM 766 C C . VAL A 1 98 ? -1.506 -10.267 2.569 1.00 94.75 98 VAL A C 1
ATOM 768 O O . VAL A 1 98 ? -0.954 -9.858 3.589 1.00 94.75 98 VAL A O 1
ATOM 771 N N . ASP A 1 99 ? -0.818 -10.744 1.527 1.00 95.69 99 ASP A N 1
ATOM 772 C CA . ASP A 1 99 ? 0.645 -10.665 1.415 1.00 95.69 99 ASP A CA 1
ATOM 773 C C . ASP A 1 99 ? 1.099 -9.200 1.343 1.00 95.69 99 ASP A C 1
ATOM 775 O O . ASP A 1 99 ? 0.480 -8.394 0.652 1.00 95.69 99 ASP A O 1
ATOM 779 N N . VAL A 1 100 ? 2.186 -8.842 2.029 1.00 89.38 100 VAL A N 1
ATOM 780 C CA . VAL A 1 100 ? 2.657 -7.450 2.108 1.00 89.38 100 VAL A CA 1
ATOM 781 C C . VAL A 1 100 ? 2.942 -6.807 0.753 1.00 89.38 100 VAL A C 1
ATOM 783 O O . VAL A 1 100 ? 2.745 -5.600 0.619 1.00 89.38 100 VAL A O 1
ATOM 786 N N . TYR A 1 101 ? 3.363 -7.571 -0.259 1.00 87.69 101 TYR A N 1
ATOM 787 C CA . TYR A 1 101 ? 3.568 -7.014 -1.597 1.00 87.69 101 TYR A CA 1
ATOM 788 C C . TYR A 1 101 ? 2.240 -6.750 -2.300 1.00 87.69 101 TYR A C 1
ATOM 790 O O . TYR A 1 101 ? 2.058 -5.679 -2.867 1.00 87.69 101 TYR A O 1
ATOM 798 N N . VAL A 1 102 ? 1.277 -7.668 -2.176 1.00 90.38 102 VAL A N 1
ATOM 799 C CA . VAL A 1 102 ? -0.082 -7.482 -2.713 1.00 90.38 102 VAL A CA 1
ATOM 800 C C . VAL A 1 102 ? -0.781 -6.315 -2.017 1.00 90.38 102 VAL A C 1
ATOM 802 O O . VAL A 1 102 ? -1.472 -5.521 -2.653 1.00 90.38 102 VAL A O 1
ATOM 805 N N . PHE A 1 103 ? -0.590 -6.187 -0.706 1.00 91.19 103 PHE A N 1
ATOM 806 C CA . PHE A 1 103 ? -1.081 -5.054 0.062 1.00 91.19 103 PHE A CA 1
ATOM 807 C C . PHE A 1 103 ? -0.466 -3.743 -0.445 1.00 91.19 103 PHE A C 1
ATOM 809 O O . PHE A 1 103 ? -1.199 -2.795 -0.712 1.00 91.19 103 PHE A O 1
ATOM 816 N N . TYR A 1 104 ? 0.854 -3.702 -0.651 1.00 87.56 104 TYR A N 1
ATOM 817 C CA . TYR A 1 104 ? 1.535 -2.520 -1.179 1.00 87.56 104 TYR A CA 1
ATOM 818 C C . TYR A 1 104 ? 1.031 -2.129 -2.577 1.00 87.56 104 TYR A C 1
ATOM 820 O O . TYR A 1 104 ? 0.717 -0.963 -2.807 1.00 87.56 104 TYR A O 1
ATOM 828 N N . GLU A 1 105 ? 0.874 -3.095 -3.484 1.00 87.38 105 GLU A N 1
ATOM 829 C CA . GLU A 1 105 ? 0.290 -2.867 -4.813 1.00 87.38 105 GLU A CA 1
ATOM 830 C C . GLU A 1 105 ? -1.130 -2.296 -4.721 1.00 87.38 105 GLU A C 1
ATOM 832 O O . GLU A 1 105 ? -1.469 -1.335 -5.413 1.00 87.38 105 GLU A O 1
ATOM 837 N N . LYS A 1 106 ? -1.957 -2.836 -3.818 1.00 89.50 106 LYS A N 1
ATOM 838 C CA . LYS A 1 106 ? -3.310 -2.330 -3.559 1.00 89.50 106 LYS A CA 1
ATOM 839 C C . LYS A 1 106 ? -3.300 -0.924 -2.960 1.00 89.50 106 LYS A C 1
ATOM 841 O O . LYS A 1 106 ? -4.164 -0.123 -3.294 1.00 89.50 106 LYS A O 1
ATOM 846 N N . CYS A 1 107 ? -2.315 -0.564 -2.142 1.00 89.50 107 CYS A N 1
ATOM 847 C CA . CYS A 1 107 ? -2.195 0.795 -1.614 1.00 89.50 107 CYS A CA 1
ATOM 848 C C . CYS A 1 107 ? -1.991 1.858 -2.698 1.00 89.50 107 CYS A C 1
ATOM 850 O O . CYS A 1 107 ? -2.394 3.003 -2.494 1.00 89.50 107 CYS A O 1
ATOM 852 N N . LEU A 1 108 ? -1.438 1.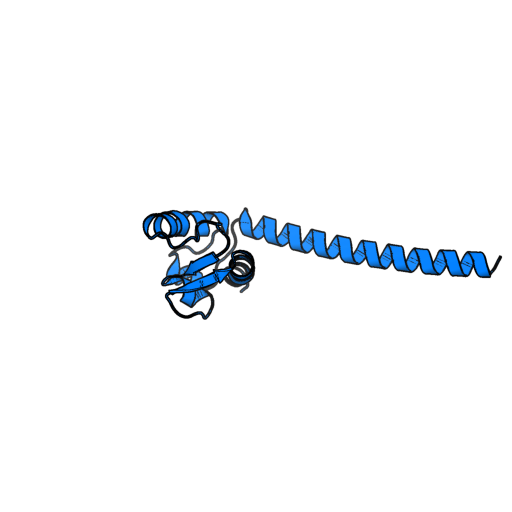503 -3.862 1.00 86.19 108 LEU A N 1
ATOM 853 C CA . LEU A 1 108 ? -1.302 2.439 -4.983 1.00 86.19 108 LEU A CA 1
ATOM 854 C C . LEU A 1 108 ? -2.669 2.955 -5.462 1.00 86.19 108 LEU A C 1
ATOM 856 O O . LEU A 1 108 ? -2.788 4.103 -5.893 1.00 86.19 108 LEU A O 1
ATOM 860 N N . THR A 1 109 ? -3.728 2.149 -5.334 1.00 89.12 109 THR A N 1
ATOM 861 C CA . THR A 1 109 ? -5.085 2.543 -5.742 1.00 89.12 109 THR A CA 1
ATOM 862 C C . THR A 1 109 ? -5.726 3.553 -4.790 1.00 89.12 109 THR A C 1
ATOM 864 O O . THR A 1 109 ? -6.778 4.097 -5.104 1.00 89.12 109 THR A O 1
ATOM 867 N N . LEU A 1 110 ? -5.110 3.840 -3.638 1.00 91.38 110 LEU A N 1
ATOM 868 C CA . LEU A 1 110 ? -5.592 4.864 -2.704 1.00 91.38 110 LEU A CA 1
ATOM 869 C C . LEU A 1 110 ? -5.297 6.292 -3.186 1.00 91.38 110 LEU A C 1
ATOM 871 O O . LEU A 1 110 ? -5.937 7.229 -2.709 1.00 91.38 110 LEU A O 1
ATOM 875 N N . PHE A 1 111 ? -4.354 6.449 -4.119 1.00 89.56 111 PHE A N 1
ATOM 876 C CA . PHE A 1 111 ? -3.860 7.745 -4.607 1.00 89.56 111 PHE A CA 1
ATOM 877 C C . PHE A 1 111 ? -4.200 8.012 -6.078 1.00 89.56 111 PHE A C 1
ATOM 879 O O . PHE A 1 111 ? -4.188 9.156 -6.529 1.00 89.56 111 PHE A O 1
ATOM 886 N N . ARG A 1 112 ? -4.504 6.962 -6.846 1.00 71.62 112 ARG A N 1
ATOM 887 C CA . ARG A 1 112 ? -4.860 7.074 -8.264 1.00 71.62 112 ARG A CA 1
ATOM 888 C C . ARG A 1 112 ? -6.336 7.470 -8.375 1.00 71.62 112 ARG A C 1
ATOM 890 O O . ARG A 1 112 ? -7.205 6.709 -7.959 1.00 71.62 112 ARG A O 1
ATOM 897 N N . SER A 1 113 ? -6.580 8.696 -8.848 1.00 55.47 113 SER A N 1
ATOM 898 C CA . SER A 1 113 ? -7.922 9.258 -9.096 1.00 55.47 113 SER A CA 1
ATOM 899 C C . SER A 1 113 ? -8.506 8.728 -10.394 1.00 55.47 113 SER A C 1
ATOM 901 O O . SER A 1 113 ? -7.724 8.640 -11.366 1.00 55.47 113 SER A O 1
#

Secondary structure (DSSP, 8-state):
-HHHHHHHHHHHHHHHHHHHHHHHHHHHHHHHHHHHHS-EEPPHHHHHHHS-SEE-HHHHHHHHHHHHHHTT-B-TTSSEEE--GGGGGGT--TT-EEEHHHHHHHHGGGT--

Sequence (113 aa):
MEQLLQKASHLSEEILCLAKASYSLYEDAKECRNLYTETHPLTPAAKAFFGVSNASLQTLLQVCLPTWKEEQRISPTGRTIRLGEEASLFGLEKETDVDVYVFYEKCLTLFRS

pLDDT: mean 89.59, std 6.51, range [55.47, 96.38]

Nearest PDB structures (foldseek):
  1v31-assembly1_A  TM=6.232E-01  e=2.123E-01  Arabidopsis thaliana
  7y8r-assembly1_P  TM=6.370E-01  e=2.442E-01  Homo sapiens
  6ltj-assembly1_P  TM=4.918E-01  e=1.497E-01  Homo sapiens
  6k15-assembly1_I  TM=5.493E-01  e=2.442E-01  Saccharomyces cerevisiae S288C

Solvent-accessible surface area (backbone atoms only — not comparable to full-atom values): 6228 Å² total; per-residue (Å²): 111,67,71,59,52,52,53,52,52,51,51,51,51,53,52,49,53,51,50,52,52,52,49,51,53,48,52,53,52,48,51,54,48,42,49,34,71,40,76,40,55,41,24,73,69,48,22,69,72,72,73,42,67,58,46,17,51,50,58,56,44,67,66,49,49,60,58,36,59,76,71,59,29,49,42,96,83,63,51,34,36,46,30,49,78,70,20,55,82,67,78,41,61,67,69,41,75,36,46,51,67,61,47,53,61,51,54,55,61,38,51,58,121

Radius of gyration: 20.64 Å; Cα contacts (8 Å, |Δi|>4): 100; chains: 1; bounding box: 47×28×62 Å

Organism: NCBI:txid1070528